Protein AF-A0A0C9TPF2-F1 (afdb_monomer_lite)

Sequence (82 aa):
TVQSISLLAYLAETHNIWGPFLVITPASTLHNWQQEITRFDDKYFQRVKWQYMILDEAQAIKSSSSARWKTLLNFQCRNRLL

Organism: Sphaerobolus stellatus (strain SS14) (NCBI:txid990650)

Foldseek 3Di:
DVVVVVVVVCCCVPVVDPFAEAEAEPPVPPVCVVVVCVVVPLVVQQVGQHAEYEYHPCVVVVDCPDPVVVSVVNGHYPYYHD

Radius of gyration: 13.01 Å; chains: 1; bounding box: 31×23×30 Å

Secondary structure (DSSP, 8-state):
-HHHHHHHHHHHHHH---S-EEEE---S-HHHHHHHHHHS-HHHHHHS-EEEEEETTGGG---TTSHHHHHHHHS-EEEEE-

Structure (mmCIF, N/CA/C/O backbone):
data_AF-A0A0C9TPF2-F1
#
_entry.id   AF-A0A0C9TPF2-F1
#
loop_
_atom_site.group_PDB
_atom_site.id
_atom_site.type_symbol
_atom_site.label_atom_id
_atom_site.label_alt_id
_atom_site.label_comp_id
_atom_site.label_asym_id
_atom_site.label_entity_id
_atom_site.label_seq_id
_atom_site.pdbx_PDB_ins_code
_atom_site.Cartn_x
_atom_site.Cartn_y
_atom_site.Cartn_z
_atom_site.occupancy
_atom_site.B_iso_or_equiv
_atom_site.auth_seq_id
_atom_site.auth_comp_id
_atom_site.auth_asym_id
_atom_site.auth_atom_id
_atom_site.pdbx_PDB_model_num
ATOM 1 N N . THR A 1 1 ? -8.599 -2.644 -6.708 1.00 68.19 1 THR A N 1
ATOM 2 C CA . THR A 1 1 ? -9.198 -1.411 -6.122 1.00 68.19 1 THR A CA 1
ATOM 3 C C . THR A 1 1 ? -10.488 -1.625 -5.337 1.00 68.19 1 THR A C 1
ATOM 5 O O . THR A 1 1 ? -10.454 -1.417 -4.133 1.00 68.19 1 THR A O 1
ATOM 8 N N . VAL A 1 2 ? -11.625 -2.019 -5.941 1.00 75.38 2 VAL A N 1
ATOM 9 C CA . VAL A 1 2 ? -12.906 -2.160 -5.197 1.00 75.38 2 VAL A CA 1
ATOM 10 C C . VAL A 1 2 ? -12.790 -3.187 -4.069 1.00 75.38 2 VAL A C 1
ATOM 12 O O . VAL A 1 2 ? -13.122 -2.878 -2.934 1.00 75.38 2 VAL A O 1
ATOM 15 N N . GLN A 1 3 ? -12.220 -4.361 -4.353 1.00 74.94 3 GLN A N 1
ATOM 16 C CA . GLN A 1 3 ? -11.966 -5.398 -3.344 1.00 74.94 3 GLN A CA 1
ATOM 17 C C . GLN A 1 3 ? -11.065 -4.898 -2.203 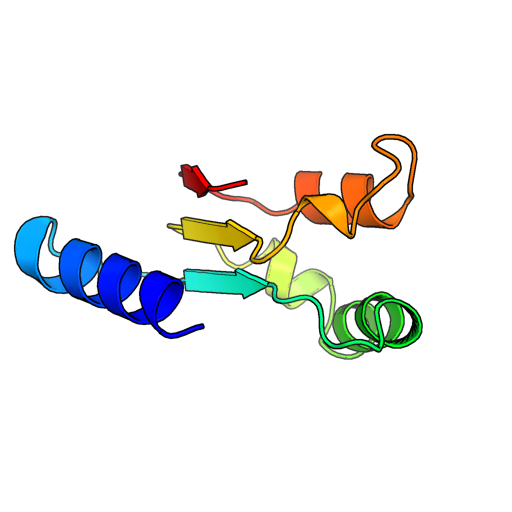1.00 74.94 3 GLN A C 1
ATOM 19 O O . GLN A 1 3 ? -11.340 -5.166 -1.037 1.00 74.94 3 GLN A O 1
ATOM 24 N N . SER A 1 4 ? -10.023 -4.126 -2.528 1.00 76.62 4 SER A N 1
ATOM 25 C CA . SER A 1 4 ? -9.115 -3.527 -1.545 1.00 76.62 4 SER A CA 1
ATOM 26 C C . SER A 1 4 ? -9.850 -2.532 -0.641 1.00 76.62 4 SER A C 1
ATOM 28 O O . SER A 1 4 ? -9.680 -2.574 0.571 1.00 76.62 4 SER A O 1
ATOM 30 N N . ILE A 1 5 ? -10.712 -1.680 -1.207 1.00 81.12 5 ILE A N 1
ATOM 31 C CA . ILE A 1 5 ? -11.536 -0.730 -0.443 1.00 81.12 5 ILE A CA 1
ATOM 32 C C . ILE A 1 5 ? -12.545 -1.475 0.437 1.00 81.12 5 ILE A C 1
ATOM 34 O O . ILE A 1 5 ? -12.674 -1.146 1.612 1.00 81.12 5 ILE A O 1
ATOM 38 N N . SER A 1 6 ? -13.216 -2.505 -0.089 1.00 83.38 6 SER A N 1
ATOM 39 C CA . SER A 1 6 ? -14.142 -3.337 0.688 1.00 83.38 6 SER A CA 1
ATOM 40 C C . SER A 1 6 ? -13.447 -4.026 1.864 1.00 83.38 6 SER A C 1
ATOM 42 O O . SER A 1 6 ? -14.006 -4.072 2.955 1.00 83.38 6 SER A O 1
ATOM 44 N N . LEU A 1 7 ? -12.214 -4.507 1.678 1.00 81.94 7 LEU A N 1
ATOM 45 C CA . LEU A 1 7 ? -11.418 -5.086 2.758 1.00 81.94 7 LEU A CA 1
ATOM 46 C C . LEU A 1 7 ? -11.060 -4.044 3.827 1.00 81.94 7 LEU A C 1
ATOM 48 O O . LEU A 1 7 ? -11.165 -4.331 5.016 1.00 81.94 7 LEU A O 1
ATOM 52 N N . LEU A 1 8 ? -10.659 -2.836 3.424 1.00 81.62 8 LEU A N 1
ATOM 53 C CA . LEU A 1 8 ? -10.357 -1.754 4.365 1.00 81.62 8 LEU A CA 1
ATOM 54 C C . LEU A 1 8 ? -11.594 -1.320 5.156 1.00 81.62 8 LEU A C 1
ATOM 56 O O . LEU A 1 8 ? -11.506 -1.160 6.370 1.00 81.62 8 LEU A O 1
ATOM 60 N N . ALA A 1 9 ? -12.742 -1.180 4.489 1.00 81.56 9 ALA A N 1
ATOM 61 C CA . ALA A 1 9 ? -14.011 -0.859 5.135 1.00 81.56 9 ALA A CA 1
ATOM 62 C C . ALA A 1 9 ? -14.414 -1.948 6.140 1.00 81.56 9 ALA A C 1
ATOM 64 O O . ALA A 1 9 ? -14.741 -1.643 7.283 1.00 81.56 9 ALA A O 1
ATOM 65 N N . TYR A 1 10 ? -14.276 -3.221 5.757 1.00 85.19 10 TYR A N 1
ATOM 66 C CA . TYR A 1 10 ? -14.516 -4.348 6.654 1.00 85.19 10 TYR A CA 1
ATOM 67 C C . TYR A 1 10 ? -13.601 -4.303 7.885 1.00 85.19 10 TYR A C 1
ATOM 69 O O . TYR A 1 10 ? -14.078 -4.450 9.007 1.00 85.19 10 TYR A O 1
ATOM 77 N N . LEU A 1 11 ? -12.298 -4.059 7.708 1.00 83.50 11 LEU A N 1
ATOM 78 C CA . LEU A 1 11 ? -11.334 -3.954 8.810 1.00 83.50 11 LEU A CA 1
ATOM 79 C C . LEU A 1 11 ? -11.623 -2.764 9.741 1.00 83.50 11 LEU A C 1
ATOM 81 O O . LEU A 1 11 ? -11.437 -2.876 10.956 1.00 83.50 11 LEU A O 1
ATOM 85 N N . ALA A 1 12 ? -12.088 -1.644 9.189 1.00 82.75 12 ALA A N 1
ATOM 86 C CA . ALA A 1 12 ? -12.471 -0.471 9.964 1.00 82.75 12 ALA A CA 1
ATOM 87 C C . ALA A 1 12 ? -13.735 -0.730 10.796 1.00 82.75 12 ALA A C 1
ATOM 89 O O . ALA A 1 12 ? -13.741 -0.446 11.990 1.00 82.75 12 ALA A O 1
ATOM 90 N N . GLU A 1 13 ? -14.775 -1.323 10.204 1.00 85.94 13 GLU A N 1
ATOM 91 C CA . GLU A 1 13 ? -16.052 -1.557 10.889 1.00 85.94 13 GLU A CA 1
ATOM 92 C C . GLU A 1 13 ? -16.003 -2.730 11.875 1.00 85.94 13 GLU A C 1
ATOM 94 O O . GLU A 1 13 ? -16.512 -2.620 12.988 1.00 85.94 13 GLU A O 1
ATOM 99 N N . THR A 1 14 ? -15.382 -3.852 11.503 1.00 86.00 14 THR A N 1
ATOM 100 C CA . THR A 1 14 ? -15.423 -5.080 12.321 1.00 86.00 14 THR A CA 1
ATOM 101 C C . THR A 1 14 ? -14.313 -5.157 13.359 1.00 86.00 14 THR A C 1
ATOM 103 O O . THR A 1 14 ? -14.527 -5.666 14.458 1.00 86.00 14 THR A O 1
ATOM 106 N N . HIS A 1 15 ? -13.124 -4.641 13.036 1.00 80.94 15 HIS A N 1
ATOM 107 C CA . HIS A 1 15 ? -11.956 -4.705 13.915 1.00 80.94 15 HIS A CA 1
ATOM 108 C C . HIS A 1 15 ? -11.605 -3.352 14.549 1.00 80.94 15 HIS A C 1
ATOM 110 O O . HIS A 1 15 ? -10.658 -3.281 15.334 1.00 80.94 15 HIS A O 1
ATOM 116 N N . ASN A 1 16 ? -12.364 -2.290 14.244 1.00 80.44 16 ASN A N 1
ATOM 117 C CA . ASN A 1 16 ? -12.150 -0.925 14.735 1.00 80.44 16 ASN A CA 1
ATOM 118 C C . ASN A 1 16 ? -10.731 -0.390 14.442 1.00 80.44 16 ASN A C 1
ATOM 120 O O . ASN A 1 16 ? -10.168 0.412 15.193 1.00 80.44 16 ASN A O 1
ATOM 124 N N . ILE A 1 17 ? -10.118 -0.867 13.353 1.00 80.62 17 ILE A N 1
ATOM 125 C CA . ILE A 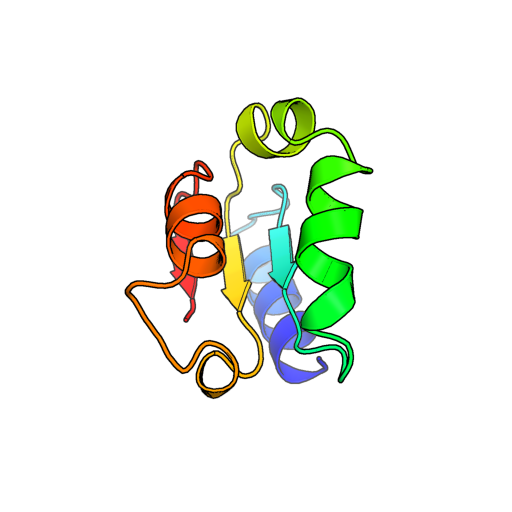1 17 ? -8.782 -0.457 12.924 1.00 80.62 17 ILE A CA 1
ATOM 126 C C . ILE A 1 17 ? -8.950 0.686 11.929 1.00 80.62 17 ILE A C 1
ATOM 128 O O . ILE A 1 17 ? -9.228 0.456 10.764 1.00 80.62 17 ILE A O 1
ATOM 132 N N . TRP A 1 18 ? -8.738 1.917 12.385 1.00 74.81 18 TRP A N 1
ATOM 133 C CA . TRP A 1 18 ? -8.747 3.124 11.539 1.00 74.81 18 TRP A CA 1
ATOM 134 C C . TRP A 1 18 ? -7.337 3.580 11.123 1.00 74.81 18 TRP A C 1
ATOM 136 O O . TRP A 1 18 ? -7.163 4.635 10.517 1.00 74.81 18 TRP A O 1
ATOM 146 N N . GLY A 1 19 ? -6.312 2.817 11.520 1.00 72.75 19 GLY A N 1
ATOM 147 C CA . GLY A 1 19 ? -4.903 3.186 11.380 1.00 72.75 19 GLY A CA 1
ATOM 148 C C . GLY A 1 19 ? -4.393 3.167 9.936 1.00 72.75 19 GLY A C 1
ATOM 149 O O . GLY A 1 19 ? -5.055 2.640 9.047 1.00 72.75 19 GLY A O 1
ATOM 150 N N . PRO A 1 20 ? -3.191 3.720 9.694 1.00 82.75 20 PRO A N 1
ATOM 151 C CA . PRO A 1 20 ? -2.739 4.031 8.347 1.00 82.75 20 PRO A CA 1
ATOM 152 C C . PRO A 1 20 ? -2.620 2.760 7.502 1.00 82.75 20 PRO A C 1
ATOM 154 O O . PRO A 1 20 ? -1.928 1.799 7.869 1.00 82.75 20 PRO A O 1
ATOM 157 N N . PHE A 1 21 ? -3.313 2.785 6.366 1.00 83.12 21 PHE A N 1
ATOM 158 C CA . PHE A 1 21 ? -3.353 1.722 5.376 1.00 83.12 21 PHE A CA 1
ATOM 159 C C . PHE A 1 21 ? -2.533 2.123 4.155 1.00 83.12 21 PHE A C 1
ATOM 161 O O . PHE A 1 21 ? -2.684 3.230 3.641 1.00 83.12 21 PHE A O 1
ATOM 168 N N . LEU A 1 22 ? -1.684 1.216 3.680 1.00 81.62 22 LEU A N 1
ATOM 169 C CA . LEU A 1 22 ? -0.894 1.406 2.472 1.00 81.62 22 LEU A CA 1
ATOM 170 C C . LEU A 1 22 ? -1.424 0.484 1.377 1.00 81.62 22 LEU A C 1
ATOM 172 O O . LEU A 1 22 ? -1.207 -0.723 1.426 1.00 81.62 22 LEU A O 1
ATOM 176 N N . VAL A 1 23 ? -2.115 1.043 0.388 1.00 78.81 23 VAL A N 1
ATOM 177 C CA . VAL A 1 23 ? -2.560 0.288 -0.789 1.00 78.81 23 VAL A CA 1
ATOM 178 C C . VAL A 1 23 ? -1.605 0.577 -1.934 1.00 78.81 23 VAL A C 1
ATOM 180 O O . VAL A 1 23 ? -1.455 1.718 -2.362 1.00 78.81 23 VAL A O 1
ATOM 183 N N . ILE A 1 24 ? -0.954 -0.465 -2.426 1.00 76.25 24 ILE A N 1
ATOM 184 C CA . ILE A 1 24 ? -0.028 -0.421 -3.547 1.00 76.25 24 ILE A CA 1
ATOM 185 C C . ILE A 1 24 ? -0.717 -1.151 -4.677 1.00 76.25 24 ILE A C 1
ATOM 187 O O . ILE A 1 24 ? -0.970 -2.341 -4.567 1.00 76.25 24 ILE A O 1
ATOM 191 N N . THR A 1 25 ? -1.045 -0.439 -5.743 1.00 70.50 25 THR A N 1
ATOM 192 C CA . THR A 1 25 ? -1.626 -1.048 -6.938 1.00 70.50 25 THR A CA 1
ATOM 193 C C . THR A 1 25 ? -0.615 -1.002 -8.073 1.00 70.50 25 THR A C 1
ATOM 195 O O . THR A 1 25 ? 0.260 -0.125 -8.066 1.00 70.50 25 THR A O 1
ATOM 198 N N . PRO A 1 26 ? -0.689 -1.907 -9.061 1.00 62.41 26 PRO A N 1
ATOM 199 C CA . PRO A 1 26 ? 0.072 -1.750 -10.275 1.00 62.41 26 PRO A CA 1
ATOM 200 C C . PRO A 1 26 ? -0.678 -0.691 -11.051 1.00 62.41 26 PRO A C 1
ATOM 202 O O . PRO A 1 26 ? -1.572 -0.952 -11.852 1.00 62.41 26 PRO A O 1
ATOM 205 N N . ALA A 1 27 ? -0.272 0.550 -10.840 1.00 53.00 27 ALA A N 1
ATOM 206 C CA . ALA A 1 27 ? -0.303 1.424 -11.977 1.00 53.00 27 ALA A CA 1
ATOM 207 C C . ALA A 1 27 ? 0.535 0.711 -13.049 1.00 53.00 27 ALA A C 1
ATOM 209 O O . ALA A 1 27 ? 1.633 0.215 -12.775 1.00 53.00 27 ALA A O 1
ATOM 210 N N . SER A 1 28 ? 0.039 0.656 -14.276 1.00 53.19 28 SER A N 1
ATOM 211 C CA . SER A 1 28 ? 0.741 0.213 -15.489 1.00 53.19 28 SER A CA 1
ATOM 212 C C . SER A 1 28 ? 2.109 0.908 -15.718 1.00 53.19 28 SER A C 1
ATOM 214 O O . SER A 1 28 ? 2.801 0.662 -16.700 1.00 53.19 28 SER A O 1
ATOM 216 N N . THR A 1 29 ? 2.537 1.733 -14.763 1.00 50.03 29 THR A N 1
ATOM 217 C CA . THR A 1 29 ? 3.766 2.488 -14.565 1.00 50.03 29 THR A CA 1
ATOM 218 C C . THR A 1 29 ? 4.586 1.979 -13.360 1.00 50.03 29 THR A C 1
ATOM 220 O O . THR A 1 29 ? 5.110 2.769 -12.575 1.00 50.03 29 THR A O 1
ATOM 223 N N . LEU A 1 30 ? 4.821 0.667 -13.223 1.00 53.75 30 LEU A N 1
ATOM 224 C CA . LEU A 1 30 ? 5.834 0.123 -12.286 1.00 53.75 30 LEU A CA 1
ATOM 225 C C . LEU A 1 30 ? 7.208 0.825 -12.410 1.00 53.75 30 LEU A C 1
ATOM 227 O O . LEU A 1 30 ? 8.026 0.769 -11.495 1.00 53.75 30 LEU A O 1
ATOM 231 N N . HIS A 1 31 ? 7.472 1.477 -13.547 1.00 57.31 31 HIS A N 1
ATOM 232 C CA . HIS A 1 31 ? 8.637 2.329 -13.758 1.00 57.31 31 HIS A CA 1
ATOM 233 C C . HIS A 1 31 ? 8.675 3.570 -12.841 1.00 57.31 31 HIS A C 1
ATOM 235 O O . HIS A 1 31 ? 9.740 3.885 -12.317 1.00 57.31 31 HIS A O 1
ATOM 241 N N . ASN A 1 32 ? 7.539 4.227 -12.580 1.00 62.94 32 ASN A N 1
ATOM 242 C CA . ASN A 1 32 ? 7.498 5.484 -11.823 1.00 62.94 32 ASN A CA 1
ATOM 243 C C . ASN A 1 32 ? 7.358 5.300 -10.316 1.00 62.94 32 ASN A C 1
ATOM 245 O O . ASN A 1 32 ? 7.734 6.196 -9.573 1.00 62.94 32 ASN A O 1
ATOM 249 N N . TRP A 1 33 ? 6.877 4.152 -9.843 1.00 68.50 33 TRP A N 1
ATOM 250 C CA . TRP A 1 33 ? 6.631 3.948 -8.413 1.00 68.50 33 TRP A CA 1
ATOM 251 C C . TRP A 1 33 ? 7.881 4.151 -7.545 1.00 68.50 33 TRP A C 1
ATOM 253 O O . TRP A 1 33 ? 7.808 4.746 -6.478 1.00 68.50 33 TRP A O 1
ATOM 263 N N . GLN A 1 34 ? 9.052 3.718 -8.022 1.00 65.56 34 GLN A N 1
ATOM 264 C CA . GLN A 1 34 ? 10.303 3.926 -7.291 1.00 65.56 34 GLN A CA 1
ATOM 265 C C . GLN A 1 34 ? 10.688 5.409 -7.225 1.00 65.56 34 GLN A C 1
ATOM 267 O O . GLN A 1 34 ? 11.144 5.873 -6.187 1.00 65.56 34 GLN A O 1
ATOM 272 N N . GLN A 1 35 ? 10.460 6.161 -8.305 1.00 68.56 35 GLN A N 1
ATOM 273 C CA . GLN A 1 35 ? 10.662 7.609 -8.298 1.00 68.56 35 GLN A CA 1
ATOM 274 C C . GLN A 1 35 ? 9.647 8.303 -7.399 1.00 68.56 35 GLN A C 1
ATOM 276 O O . GLN A 1 35 ? 10.015 9.237 -6.703 1.00 68.56 35 GLN A O 1
ATOM 281 N N . GLU A 1 36 ? 8.395 7.850 -7.387 1.00 71.06 36 GLU A N 1
ATOM 282 C CA . GLU A 1 36 ? 7.366 8.401 -6.515 1.00 71.06 36 GLU A CA 1
ATOM 283 C C . GLU A 1 36 ? 7.660 8.123 -5.053 1.00 71.06 36 GLU A C 1
ATOM 285 O O . GLU A 1 36 ? 7.562 9.042 -4.264 1.00 71.06 36 GLU A O 1
ATOM 290 N N . ILE A 1 37 ? 8.108 6.930 -4.677 1.00 69.50 37 ILE A N 1
ATOM 291 C CA . ILE A 1 37 ? 8.491 6.651 -3.290 1.00 69.50 37 ILE A CA 1
ATOM 292 C C . ILE A 1 37 ? 9.713 7.453 -2.856 1.00 69.50 37 ILE A C 1
ATOM 294 O O . ILE A 1 37 ? 9.707 8.050 -1.785 1.00 69.50 37 ILE A O 1
ATOM 298 N N . THR A 1 38 ? 10.734 7.543 -3.706 1.00 67.50 38 THR A N 1
ATOM 299 C CA . THR A 1 38 ? 11.890 8.392 -3.407 1.00 67.50 38 THR A CA 1
ATOM 300 C C . THR A 1 38 ? 11.506 9.879 -3.381 1.00 67.50 38 THR A C 1
ATOM 302 O 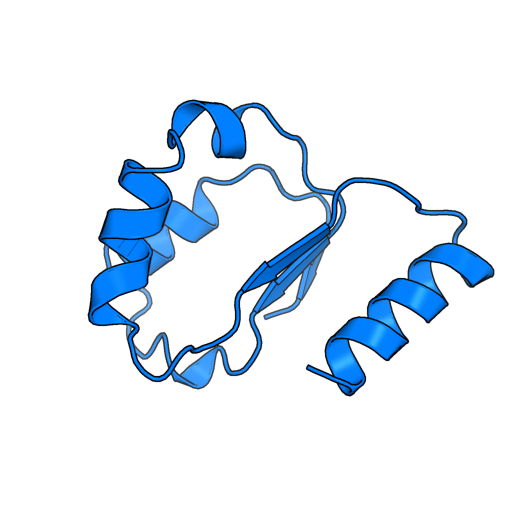O . THR A 1 38 ? 12.072 10.645 -2.603 1.00 67.50 38 THR A O 1
ATOM 305 N N . ARG A 1 39 ? 10.523 10.305 -4.187 1.00 69.44 39 ARG A N 1
ATOM 306 C CA . ARG A 1 39 ? 9.981 11.676 -4.213 1.00 69.44 39 ARG A CA 1
ATOM 307 C C . ARG A 1 39 ? 9.103 11.975 -3.001 1.00 69.44 39 ARG A C 1
ATOM 309 O O . ARG A 1 39 ? 9.222 13.045 -2.413 1.00 69.44 39 ARG A O 1
ATOM 316 N N . PHE A 1 40 ? 8.226 11.054 -2.631 1.00 65.94 40 PHE A N 1
ATOM 317 C CA . PHE A 1 40 ? 7.412 11.076 -1.426 1.00 65.94 40 PHE A CA 1
ATOM 318 C C . PHE A 1 40 ? 8.245 10.522 -0.269 1.00 65.94 40 PHE A C 1
ATOM 320 O O . PHE A 1 40 ? 7.881 9.528 0.337 1.00 65.94 40 PHE A O 1
ATOM 327 N N . ASP A 1 41 ? 9.384 11.170 -0.020 1.00 65.75 41 ASP A N 1
ATOM 328 C CA . ASP A 1 41 ? 10.283 11.005 1.121 1.00 65.75 41 ASP A CA 1
ATOM 329 C C . ASP A 1 41 ? 10.249 9.599 1.755 1.00 65.75 41 ASP A C 1
ATOM 331 O O . ASP A 1 41 ? 9.465 9.326 2.666 1.00 65.75 41 ASP A O 1
ATOM 335 N N . ASP A 1 42 ? 11.132 8.704 1.301 1.00 66.69 42 ASP A N 1
ATOM 336 C CA . ASP A 1 42 ? 11.332 7.356 1.861 1.00 66.69 42 ASP A CA 1
ATOM 337 C C . ASP A 1 42 ? 11.331 7.340 3.405 1.00 66.69 42 ASP A C 1
ATOM 339 O O . ASP A 1 42 ? 10.854 6.394 4.041 1.00 66.69 42 ASP A O 1
ATOM 343 N N . LYS A 1 43 ? 11.819 8.417 4.038 1.00 70.75 43 LYS A N 1
ATOM 344 C CA . LYS A 1 43 ? 11.843 8.568 5.498 1.00 70.75 43 LYS A CA 1
ATOM 345 C C . LYS A 1 43 ? 10.451 8.730 6.098 1.00 70.75 43 LYS A C 1
ATOM 347 O O . LYS A 1 43 ? 10.231 8.294 7.225 1.00 70.75 43 LYS A O 1
ATOM 352 N N . TYR A 1 44 ? 9.515 9.352 5.390 1.00 77.19 44 TYR A N 1
ATOM 353 C CA . TYR A 1 44 ? 8.130 9.466 5.826 1.00 77.19 44 TYR A CA 1
ATOM 354 C C . TYR A 1 44 ? 7.472 8.084 5.884 1.00 77.19 44 TYR A C 1
ATOM 356 O O . TYR A 1 44 ? 6.994 7.684 6.946 1.00 77.19 44 TYR A O 1
ATOM 364 N N . PHE A 1 45 ? 7.546 7.304 4.801 1.00 75.69 45 PHE A N 1
ATOM 365 C CA . PHE A 1 45 ? 6.970 5.954 4.761 1.00 75.69 45 PHE A CA 1
ATOM 366 C C . PHE A 1 45 ? 7.601 4.997 5.775 1.00 75.69 45 PHE A C 1
ATOM 368 O O . PHE A 1 45 ? 6.895 4.151 6.322 1.00 75.69 45 PHE A O 1
ATOM 375 N N . GLN A 1 46 ? 8.899 5.143 6.061 1.00 75.88 46 GLN A N 1
ATOM 376 C CA . GLN A 1 46 ? 9.597 4.343 7.074 1.00 75.88 46 GLN A CA 1
ATOM 377 C C . GLN A 1 46 ? 9.239 4.724 8.518 1.00 75.88 46 GLN A C 1
ATOM 379 O O . GLN A 1 46 ? 9.318 3.876 9.406 1.00 75.88 46 GLN A O 1
ATOM 384 N N . ARG A 1 47 ? 8.859 5.982 8.780 1.00 79.50 47 ARG A N 1
ATOM 385 C CA . ARG A 1 47 ? 8.458 6.445 10.123 1.00 79.50 47 ARG A CA 1
ATOM 386 C C . ARG A 1 47 ? 7.013 6.093 10.458 1.00 79.50 47 ARG A C 1
ATOM 388 O O . ARG A 1 47 ? 6.675 5.987 11.638 1.00 79.50 47 ARG A O 1
ATOM 395 N N . VAL A 1 48 ? 6.164 5.924 9.447 1.00 80.81 48 VAL A N 1
ATOM 396 C CA . VAL A 1 48 ? 4.774 5.509 9.638 1.00 80.81 48 VAL A CA 1
ATOM 397 C C . VAL A 1 48 ? 4.726 4.007 9.917 1.00 80.81 48 VAL A C 1
ATOM 399 O O . VAL A 1 48 ? 5.211 3.190 9.139 1.00 80.81 48 VAL A O 1
ATOM 402 N N . LYS A 1 49 ? 4.109 3.635 11.043 1.00 81.31 49 LYS A N 1
ATOM 403 C CA . LYS A 1 49 ? 3.796 2.238 11.360 1.00 81.31 49 LYS A CA 1
ATOM 404 C C . LYS A 1 49 ? 2.477 1.865 10.699 1.00 81.31 49 LYS A C 1
ATOM 406 O O . LYS A 1 49 ? 1.410 2.180 11.226 1.00 81.31 49 LYS A O 1
ATOM 411 N N . TRP A 1 50 ? 2.559 1.209 9.551 1.00 84.06 50 TRP A N 1
ATOM 412 C CA . TRP A 1 50 ? 1.393 0.803 8.776 1.00 84.06 50 TRP A CA 1
ATOM 413 C C . TRP A 1 50 ? 0.688 -0.375 9.452 1.00 84.06 50 TRP A C 1
ATOM 415 O O . TRP A 1 50 ? 1.322 -1.352 9.864 1.00 84.06 50 TRP A O 1
ATOM 425 N N . GLN A 1 51 ? -0.637 -0.294 9.579 1.00 84.06 51 GLN A N 1
ATOM 426 C CA . GLN A 1 51 ? -1.425 -1.407 10.117 1.00 84.06 51 GLN A CA 1
ATOM 427 C C . GLN A 1 51 ? -1.618 -2.483 9.051 1.00 84.06 51 GLN A C 1
ATOM 429 O O . GLN A 1 51 ? -1.367 -3.657 9.323 1.00 84.06 51 GLN A O 1
ATOM 434 N N . TYR A 1 52 ? -1.986 -2.069 7.835 1.00 83.56 52 TYR A N 1
ATOM 435 C CA . TYR A 1 52 ? -2.099 -2.960 6.686 1.00 83.56 52 TYR A CA 1
ATOM 436 C C . TYR A 1 52 ? -1.380 -2.391 5.477 1.00 83.56 52 TYR A C 1
ATOM 438 O O . TYR A 1 52 ? -1.527 -1.215 5.146 1.00 83.56 52 TYR A O 1
ATOM 446 N N . MET A 1 53 ? -0.650 -3.268 4.800 1.00 83.62 53 MET A N 1
ATOM 447 C CA . MET A 1 53 ? -0.160 -3.050 3.449 1.00 83.62 53 MET A CA 1
ATOM 448 C C . MET A 1 53 ? -0.871 -4.035 2.523 1.00 83.62 53 MET A C 1
ATOM 450 O O . MET A 1 53 ? -0.821 -5.238 2.772 1.00 83.62 53 MET A O 1
ATOM 454 N N . ILE A 1 54 ? -1.528 -3.522 1.487 1.00 82.31 54 ILE A N 1
ATOM 455 C CA . ILE A 1 54 ? -2.236 -4.300 0.470 1.00 82.31 54 ILE A CA 1
ATOM 456 C C . ILE A 1 54 ? -1.497 -4.101 -0.846 1.00 82.31 54 ILE A C 1
ATOM 458 O O . ILE A 1 54 ? -1.381 -2.970 -1.311 1.00 82.31 54 ILE A O 1
ATOM 462 N N . LEU A 1 55 ? -1.004 -5.184 -1.435 1.00 78.62 55 LEU A N 1
ATOM 463 C CA . LEU A 1 55 ? -0.406 -5.181 -2.765 1.00 78.62 55 LEU A CA 1
ATOM 464 C C . LEU A 1 55 ? -1.429 -5.734 -3.759 1.00 78.62 55 LEU A C 1
ATOM 466 O O . LEU A 1 55 ? -1.622 -6.936 -3.871 1.00 78.62 55 LEU A O 1
ATOM 470 N N . ASP A 1 56 ? -2.122 -4.841 -4.456 1.00 74.56 56 ASP A N 1
ATOM 471 C CA . ASP A 1 56 ? -2.981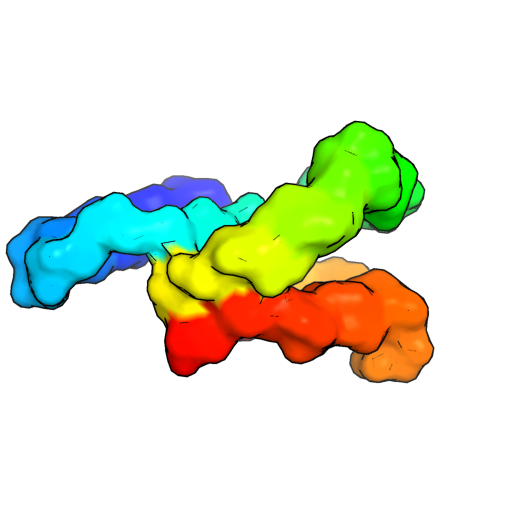 -5.217 -5.575 1.00 74.56 56 ASP A CA 1
ATOM 472 C C . ASP A 1 56 ? -2.076 -5.724 -6.712 1.00 74.56 56 ASP A C 1
ATOM 474 O O . ASP A 1 56 ? -1.045 -5.116 -7.014 1.00 74.56 56 ASP A O 1
ATOM 478 N N . GLU A 1 57 ? -2.431 -6.866 -7.306 1.00 68.69 57 GLU A N 1
ATOM 479 C CA . GLU A 1 57 ? -1.673 -7.504 -8.391 1.00 68.69 57 GLU A CA 1
ATOM 480 C C . GLU A 1 57 ? -0.169 -7.726 -8.068 1.00 68.69 57 GLU A C 1
ATOM 482 O O . GLU A 1 57 ? 0.729 -7.413 -8.854 1.00 68.69 57 GLU A O 1
ATOM 487 N N . ALA A 1 58 ? 0.138 -8.357 -6.927 1.00 64.88 58 ALA A N 1
ATOM 488 C CA . ALA A 1 58 ? 1.513 -8.703 -6.533 1.00 64.88 58 ALA A CA 1
ATOM 489 C C . ALA A 1 58 ? 2.296 -9.528 -7.578 1.00 64.88 58 ALA A C 1
ATOM 491 O O . ALA A 1 58 ? 3.527 -9.485 -7.600 1.00 64.88 58 ALA A O 1
ATOM 492 N N . GLN A 1 59 ? 1.606 -10.197 -8.513 1.00 62.06 59 GLN A N 1
ATOM 493 C CA . GLN A 1 59 ? 2.205 -10.819 -9.703 1.00 62.06 59 GLN A CA 1
ATOM 494 C C . GLN A 1 59 ? 2.998 -9.841 -10.589 1.00 62.06 59 GLN A C 1
ATOM 496 O O . GLN A 1 59 ? 3.879 -10.261 -11.338 1.00 62.06 59 GLN A O 1
ATOM 501 N N . ALA A 1 60 ? 2.711 -8.537 -10.522 1.00 63.12 60 ALA A N 1
ATOM 502 C CA . ALA A 1 60 ? 3.458 -7.499 -11.223 1.00 63.12 60 ALA A CA 1
ATOM 503 C C . ALA A 1 60 ? 4.883 -7.354 -10.655 1.00 63.12 60 ALA A C 1
ATOM 505 O O . ALA A 1 60 ? 5.819 -6.989 -11.374 1.00 63.12 60 ALA A O 1
ATOM 506 N N . ILE A 1 61 ? 5.094 -7.732 -9.390 1.00 65.12 61 ILE A N 1
ATOM 507 C CA . ILE A 1 61 ? 6.413 -7.833 -8.765 1.00 65.12 61 ILE A CA 1
ATOM 508 C C . ILE A 1 61 ? 6.971 -9.233 -9.038 1.00 65.12 61 ILE A C 1
ATOM 510 O O . ILE A 1 61 ? 7.098 -10.082 -8.164 1.00 65.12 61 ILE A O 1
ATOM 514 N N . LYS A 1 62 ? 7.330 -9.474 -10.302 1.00 61.53 62 LYS A N 1
ATOM 515 C CA . LYS A 1 62 ? 7.784 -10.790 -10.789 1.00 61.53 62 LYS A CA 1
ATOM 516 C C . LYS A 1 62 ? 9.110 -11.277 -10.198 1.00 61.53 62 LYS A C 1
ATOM 518 O O . LYS A 1 62 ? 9.483 -12.422 -10.422 1.00 61.53 62 LYS A O 1
ATOM 523 N N . SER A 1 63 ? 9.852 -10.424 -9.489 1.00 62.66 63 SER A N 1
ATOM 524 C CA . SER A 1 63 ? 11.173 -10.772 -8.966 1.00 62.66 63 SER A CA 1
ATOM 525 C C . SER A 1 63 ? 11.338 -10.347 -7.512 1.00 62.66 63 SER A C 1
ATOM 527 O O . SER A 1 63 ? 11.491 -9.164 -7.203 1.00 62.66 63 SER A O 1
ATOM 529 N N . SER A 1 64 ? 11.376 -11.342 -6.628 1.00 60.31 64 SER A N 1
ATOM 530 C CA . SER A 1 64 ? 11.696 -11.206 -5.204 1.00 60.31 64 SER A CA 1
ATOM 531 C C . SER A 1 64 ? 13.126 -10.707 -4.946 1.00 60.31 64 SER A C 1
ATOM 533 O O . SER A 1 64 ? 13.431 -10.247 -3.848 1.00 60.31 64 SER A O 1
ATOM 535 N N . SER A 1 65 ? 14.013 -10.741 -5.948 1.00 63.00 65 SER A N 1
ATOM 536 C CA . SER A 1 65 ? 15.358 -10.157 -5.862 1.00 63.00 65 SER A CA 1
ATOM 537 C C . SER A 1 65 ? 15.406 -8.674 -6.249 1.00 63.00 65 SER A C 1
ATOM 539 O O . SER A 1 65 ? 16.437 -8.025 -6.054 1.00 63.00 65 SER A O 1
ATOM 541 N N . SER A 1 66 ? 14.297 -8.115 -6.747 1.00 69.50 66 SER A N 1
ATOM 542 C CA . SER A 1 66 ? 14.191 -6.709 -7.136 1.00 69.50 66 SER A CA 1
ATOM 543 C C . SER A 1 66 ? 14.460 -5.768 -5.961 1.00 69.50 66 SER A C 1
ATOM 545 O O . SER A 1 66 ? 13.955 -5.970 -4.854 1.00 69.50 66 SER A O 1
ATOM 547 N N . ALA A 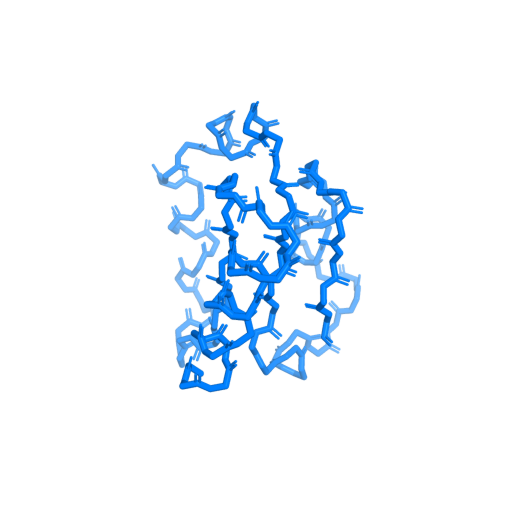1 67 ? 15.187 -4.677 -6.223 1.00 70.06 67 ALA A N 1
ATOM 548 C CA . ALA A 1 67 ? 15.352 -3.580 -5.268 1.00 70.06 67 ALA A CA 1
ATOM 549 C C . ALA A 1 67 ? 13.994 -3.059 -4.760 1.00 70.06 67 ALA A C 1
ATOM 551 O O . ALA A 1 67 ? 13.862 -2.739 -3.585 1.00 70.06 67 ALA A O 1
ATOM 552 N N . ARG A 1 68 ? 12.958 -3.084 -5.611 1.00 71.69 68 ARG A N 1
ATOM 553 C CA . ARG A 1 68 ? 11.587 -2.678 -5.263 1.00 71.69 68 ARG A CA 1
ATOM 554 C C . ARG A 1 68 ? 10.976 -3.572 -4.187 1.00 71.69 68 ARG A C 1
ATOM 556 O O . ARG A 1 68 ? 10.399 -3.065 -3.233 1.00 71.69 68 ARG A O 1
ATOM 563 N N . TRP A 1 69 ? 11.151 -4.889 -4.310 1.00 73.38 69 TRP A N 1
ATOM 564 C CA . TRP A 1 69 ? 10.686 -5.847 -3.305 1.00 73.38 69 TRP A CA 1
ATOM 565 C C . TRP A 1 69 ? 11.413 -5.640 -1.976 1.00 73.38 69 TRP A C 1
ATOM 567 O O . TRP A 1 69 ? 10.781 -5.590 -0.928 1.00 73.38 69 TRP A O 1
ATOM 577 N N . LYS A 1 70 ? 12.731 -5.415 -2.013 1.00 76.19 70 LYS A N 1
ATOM 578 C CA . LYS A 1 70 ? 13.516 -5.119 -0.805 1.00 76.19 70 LYS A CA 1
ATOM 579 C C . LYS A 1 70 ? 13.066 -3.824 -0.116 1.00 76.19 70 LYS A C 1
ATOM 581 O O . LYS A 1 70 ? 12.936 -3.820 1.104 1.00 76.19 70 LYS A O 1
ATOM 586 N N . THR A 1 71 ? 12.763 -2.763 -0.868 1.00 76.75 71 THR A N 1
ATOM 587 C CA . THR A 1 71 ? 12.208 -1.517 -0.308 1.00 76.75 71 THR A CA 1
ATOM 588 C C . THR A 1 71 ? 10.838 -1.745 0.337 1.00 76.75 71 THR A C 1
ATOM 590 O O . THR A 1 71 ? 10.618 -1.296 1.457 1.00 76.75 71 THR A O 1
ATOM 593 N N . LEU A 1 72 ? 9.947 -2.511 -0.307 1.00 75.81 72 LEU A N 1
ATOM 594 C CA . LEU A 1 72 ? 8.641 -2.884 0.260 1.00 75.81 72 LEU A CA 1
ATOM 595 C C . LEU A 1 72 ? 8.762 -3.676 1.562 1.00 75.81 72 LEU A C 1
ATOM 597 O O . LEU A 1 72 ? 8.009 -3.448 2.510 1.00 75.81 72 LEU A O 1
ATOM 601 N N . LEU A 1 73 ? 9.710 -4.613 1.604 1.00 76.81 73 LEU A N 1
ATOM 602 C CA . LEU A 1 73 ? 9.982 -5.415 2.790 1.00 76.81 73 LEU A CA 1
ATOM 603 C C . LEU A 1 73 ? 10.492 -4.562 3.956 1.00 76.81 73 LEU A C 1
ATOM 605 O O . LEU A 1 73 ? 10.182 -4.893 5.099 1.00 76.81 73 LEU A O 1
ATOM 609 N N . ASN A 1 74 ? 11.211 -3.474 3.670 1.00 79.12 74 ASN A N 1
ATOM 610 C CA . ASN A 1 74 ? 11.766 -2.564 4.672 1.00 79.12 74 ASN A CA 1
ATOM 611 C C . ASN A 1 74 ? 10.718 -1.691 5.382 1.00 79.12 74 ASN A C 1
ATOM 613 O O . ASN A 1 74 ? 11.023 -1.117 6.427 1.00 79.12 74 ASN A O 1
ATOM 617 N N . PHE A 1 75 ? 9.496 -1.568 4.857 1.00 79.38 75 PHE A N 1
ATOM 618 C CA . PHE A 1 75 ? 8.448 -0.804 5.531 1.00 79.38 75 PHE A CA 1
ATOM 619 C C . PHE A 1 75 ? 7.901 -1.543 6.756 1.00 79.38 75 PHE A C 1
ATOM 621 O O . PHE A 1 75 ? 7.563 -2.728 6.694 1.00 79.38 75 PHE A O 1
ATOM 628 N N . GLN A 1 76 ? 7.745 -0.815 7.865 1.00 76.81 76 GLN A N 1
ATOM 629 C CA . GLN A 1 76 ? 7.173 -1.352 9.099 1.00 76.81 76 GLN A CA 1
ATOM 630 C C . GLN A 1 76 ? 5.664 -1.563 8.938 1.00 76.81 76 GLN A C 1
ATOM 632 O O . GLN A 1 76 ? 4.891 -0.605 8.953 1.00 76.81 76 GLN A O 1
ATOM 637 N N . CYS A 1 77 ? 5.252 -2.823 8.790 1.00 75.19 77 CYS A N 1
ATOM 638 C CA . CYS A 1 77 ? 3.854 -3.226 8.636 1.00 75.19 77 CYS A CA 1
ATOM 639 C C . CYS A 1 77 ? 3.499 -4.300 9.662 1.00 75.19 77 CYS A C 1
ATOM 641 O O . CYS A 1 77 ? 4.250 -5.262 9.821 1.00 75.19 77 CYS A O 1
ATOM 643 N N . ARG A 1 78 ? 2.350 -4.157 10.335 1.00 78.06 78 ARG A N 1
ATOM 644 C CA . ARG A 1 78 ? 1.845 -5.185 11.258 1.00 78.06 78 ARG A CA 1
ATOM 645 C C . ARG A 1 78 ? 1.308 -6.391 10.493 1.00 78.06 78 ARG A C 1
ATOM 647 O O . ARG A 1 78 ? 1.727 -7.511 10.760 1.00 78.06 78 ARG A O 1
ATOM 654 N N . ASN A 1 79 ? 0.447 -6.133 9.509 1.00 79.00 79 ASN A N 1
ATOM 655 C CA . ASN A 1 79 ? -0.146 -7.146 8.647 1.00 79.00 79 ASN A CA 1
ATOM 656 C C . ASN A 1 79 ? 0.138 -6.788 7.178 1.00 79.00 79 ASN A C 1
ATOM 658 O O . ASN A 1 79 ? -0.023 -5.636 6.766 1.00 79.00 79 ASN A O 1
ATOM 662 N N . ARG A 1 80 ? 0.571 -7.766 6.376 1.00 76.62 80 ARG A N 1
ATOM 663 C CA . ARG A 1 80 ? 0.815 -7.592 4.937 1.00 76.62 80 ARG A CA 1
ATOM 664 C C . ARG A 1 80 ? -0.055 -8.575 4.163 1.00 76.62 80 ARG A C 1
ATOM 666 O O . ARG A 1 80 ? 0.051 -9.777 4.387 1.00 76.62 80 ARG A O 1
ATOM 673 N N . LEU A 1 81 ? -0.893 -8.049 3.275 1.00 77.31 81 LEU A N 1
ATOM 674 C C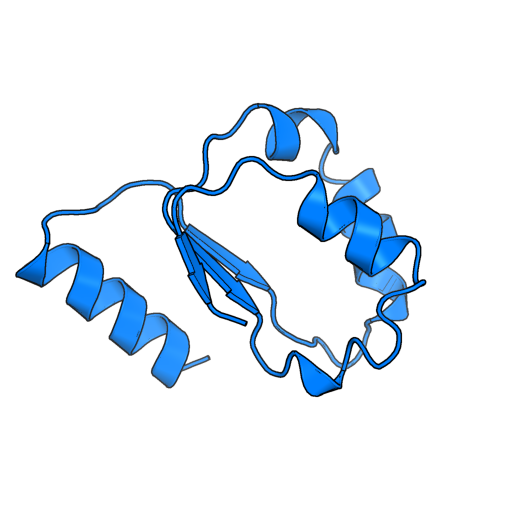A . LEU A 1 81 ? -1.656 -8.826 2.309 1.00 77.31 81 LEU A CA 1
ATOM 675 C C . LEU A 1 81 ? -0.960 -8.681 0.950 1.00 77.31 81 LEU A C 1
ATOM 677 O O . LEU A 1 81 ? -0.895 -7.578 0.399 1.00 77.31 81 LEU A O 1
ATOM 681 N N . LEU A 1 82 ? -0.366 -9.782 0.495 1.00 70.62 82 LEU A N 1
ATOM 682 C CA . LEU A 1 82 ? 0.290 -9.924 -0.805 1.00 70.62 82 LEU A CA 1
ATOM 683 C C . LEU A 1 82 ? -0.692 -10.483 -1.832 1.00 70.62 82 LEU A C 1
ATOM 685 O O . LEU A 1 82 ? -1.513 -11.335 -1.427 1.00 70.62 82 LEU A O 1
#

pLDDT: mean 73.51, std 8.55, range [50.03, 86.0]

InterPro domains:
  IPR000330 SNF2, N-terminal domain [PF00176] (1-40)
  IPR000330 SNF2, N-terminal domain [PF00176] (44-82)
  IPR027417 P-loop containing nucleoside triphosphate hydrolase [SSF52540] (1-82)
  IPR038718 SNF2-like, N-terminal domain superfamily [G3DSA:3.40.50.10810] (1-41)
  IPR038718 SNF2-like, N-terminal domain superfamily [G3DSA:3.40.50.10810] (42-82)
  IPR050520 INO80/SWR1 chromatin remodeling helicase [PTHR45685] (41-82)